Protein AF-A0A060CB71-F1 (afdb_monomer_lite)

Organism: NCBI:txid174707

InterPro domains:
  IPR004302 Cellulose/chitin-binding protein, N-terminal [PF03067] (31-107)
  IPR014756 Immunoglobulin E-set [SSF81296] (31-108)
  IPR051024 GlcNAc and Chitin Interaction and Degradation [PTHR34823] (1-108)

pLDDT: mean 88.74, std 13.35, range [47.78, 98.75]

Secondary structure (DSSP, 8-state):
-HHHHHHHHHHHHHHHHHHHHHS--------EEEEETTPHHHHHHTTSS--SGGGG-GGG----TT--STTTT-GGGGGGG-GGG-PPPPP--SS---EEEESS----

Foldseek 3Di:
DVVVVVVVVVVCVVVVVVVVVVDPPPPPQQFKDWCVVQQPLNCCLVVVWPDDPSVVGVRRLDEDPPDDAQSNPPPVVCVSNVPVRPDDDDDDDPDDDIDMDGPDDDDD

Sequence (108 aa):
MHAKRKTAAAVGALLAPVLALSLPTGSASAHGYISSPPSRQAQCAAGTVSCGAIKYEPQSVEGPKGLTSCSGGNAGFAELDDDSKGWKVTPVSGTTSFQWVLTARHAT

Radius of gyration: 22.63 Å; chains: 1; bounding box: 67×28×54 Å

Structure (mmCIF, N/CA/C/O backbone):
data_AF-A0A060CB71-F1
#
_entry.id   AF-A0A060CB71-F1
#
loop_
_atom_site.group_PDB
_atom_site.id
_atom_site.type_symbol
_atom_site.label_atom_id
_atom_site.label_alt_id
_atom_site.label_comp_id
_atom_site.label_asym_id
_atom_site.label_entity_id
_atom_site.label_seq_id
_atom_site.pdbx_PDB_ins_code
_atom_site.Cartn_x
_atom_site.Cartn_y
_atom_site.Cartn_z
_atom_site.occupancy
_atom_site.B_iso_or_equiv
_atom_site.auth_seq_id
_atom_site.auth_comp_id
_atom_site.auth_asym_id
_atom_site.auth_atom_id
_atom_site.pdbx_PDB_model_num
ATOM 1 N N . MET A 1 1 ? 52.444 -15.380 -32.073 1.00 60.06 1 MET A N 1
ATOM 2 C CA . MET A 1 1 ? 51.987 -14.853 -30.762 1.00 60.06 1 MET A CA 1
ATOM 3 C C . MET A 1 1 ? 50.818 -13.866 -30.887 1.00 60.06 1 MET A C 1
ATOM 5 O O . MET A 1 1 ? 49.836 -14.027 -30.175 1.00 60.06 1 MET A O 1
ATOM 9 N N . HIS A 1 2 ? 50.859 -12.890 -31.806 1.00 57.94 2 HIS A N 1
ATOM 10 C CA . HIS A 1 2 ? 49.806 -11.863 -31.931 1.00 57.94 2 HIS A CA 1
ATOM 11 C C . HIS A 1 2 ? 48.470 -12.349 -32.514 1.00 57.94 2 HIS A C 1
ATOM 13 O O . HIS A 1 2 ? 47.429 -11.933 -32.023 1.00 57.94 2 HIS A O 1
ATOM 19 N N . ALA A 1 3 ? 48.473 -13.252 -33.501 1.00 63.88 3 ALA A N 1
ATOM 20 C CA . ALA A 1 3 ? 47.234 -13.771 -34.093 1.00 63.88 3 ALA A CA 1
ATOM 21 C C . ALA A 1 3 ? 46.363 -14.508 -33.059 1.00 63.88 3 ALA A C 1
ATOM 23 O O . ALA A 1 3 ? 45.194 -14.188 -32.911 1.00 63.88 3 ALA A O 1
ATOM 24 N N . LYS A 1 4 ? 46.967 -15.387 -32.244 1.00 62.84 4 LYS A N 1
ATOM 25 C CA . LYS A 1 4 ? 46.275 -16.116 -31.165 1.00 62.84 4 LYS A CA 1
ATOM 26 C C . LYS A 1 4 ? 45.671 -15.179 -30.105 1.00 62.84 4 LYS A C 1
ATOM 28 O O . LYS A 1 4 ? 44.569 -15.425 -29.631 1.00 62.84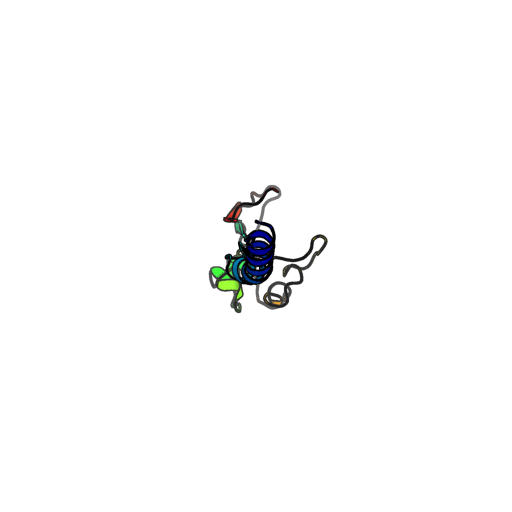 4 LYS A O 1
ATOM 33 N N . ARG A 1 5 ? 46.359 -14.073 -29.780 1.00 65.81 5 ARG A N 1
ATOM 34 C CA . ARG A 1 5 ? 45.839 -13.020 -28.885 1.00 65.81 5 ARG A CA 1
ATOM 35 C C . ARG A 1 5 ? 44.666 -12.251 -29.502 1.00 65.81 5 ARG A C 1
ATOM 37 O O . ARG A 1 5 ? 43.707 -11.967 -28.797 1.00 65.81 5 ARG A O 1
ATOM 44 N N . LYS A 1 6 ? 44.717 -11.953 -30.805 1.00 66.62 6 LYS A N 1
ATOM 45 C CA . LYS A 1 6 ? 43.618 -11.292 -31.533 1.00 66.62 6 LYS A CA 1
ATOM 46 C C . LYS A 1 6 ? 42.378 -12.186 -31.621 1.00 66.62 6 LYS A C 1
ATOM 48 O O . LYS A 1 6 ? 41.274 -11.706 -31.395 1.00 66.62 6 LYS A O 1
ATOM 53 N N . THR A 1 7 ? 42.559 -13.484 -31.868 1.00 72.94 7 THR A N 1
ATOM 54 C CA . THR A 1 7 ? 41.459 -14.459 -31.884 1.00 72.94 7 THR A CA 1
ATOM 55 C C . THR A 1 7 ? 40.827 -14.616 -30.501 1.00 72.94 7 THR A C 1
ATOM 57 O O . THR A 1 7 ? 39.608 -14.578 -30.389 1.00 72.94 7 THR A O 1
ATOM 60 N N . ALA A 1 8 ? 41.632 -14.711 -29.437 1.00 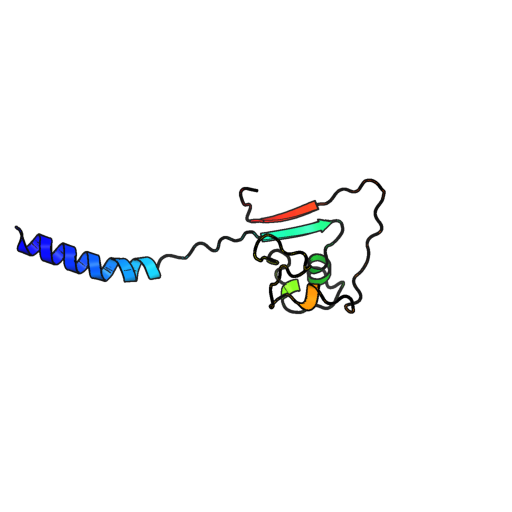73.50 8 ALA A N 1
ATOM 61 C CA . ALA A 1 8 ? 41.120 -14.780 -28.067 1.00 73.50 8 ALA A CA 1
ATOM 62 C C . ALA A 1 8 ? 40.332 -13.517 -27.669 1.00 73.50 8 ALA A C 1
ATOM 64 O O . ALA A 1 8 ? 39.276 -13.625 -27.051 1.00 73.50 8 ALA A O 1
ATOM 65 N N . ALA A 1 9 ? 40.801 -12.331 -28.071 1.00 75.44 9 ALA A N 1
ATOM 66 C CA . ALA A 1 9 ? 40.094 -11.074 -27.826 1.00 75.44 9 ALA A CA 1
ATOM 67 C C . ALA A 1 9 ? 38.752 -10.999 -28.576 1.00 75.44 9 ALA A C 1
ATOM 69 O O . ALA A 1 9 ? 37.757 -10.573 -27.997 1.00 75.44 9 ALA A O 1
ATOM 70 N N . ALA A 1 10 ? 38.700 -11.459 -29.832 1.00 77.56 10 ALA A N 1
ATOM 71 C CA . ALA A 1 10 ? 37.465 -11.488 -30.618 1.00 77.56 10 ALA A CA 1
ATOM 72 C C . ALA A 1 10 ? 36.426 -12.463 -30.037 1.00 77.56 10 ALA A C 1
ATOM 74 O O . ALA A 1 10 ? 35.250 -12.128 -29.936 1.00 77.56 10 ALA A O 1
ATOM 75 N N . VAL A 1 11 ? 36.867 -13.646 -29.597 1.00 79.69 11 VAL A N 1
ATOM 76 C CA . VAL A 1 11 ? 35.997 -14.635 -28.940 1.00 79.69 11 VAL A CA 1
ATOM 77 C C . VAL A 1 11 ? 35.478 -14.105 -27.601 1.00 79.69 11 VAL A C 1
ATOM 79 O O . VAL A 1 11 ? 34.286 -14.206 -27.325 1.00 79.69 11 VAL A O 1
ATOM 82 N N . GLY A 1 12 ? 36.339 -13.475 -26.796 1.00 76.56 12 GLY A N 1
ATOM 83 C CA . GLY A 1 12 ? 35.930 -12.842 -25.540 1.00 76.56 12 GLY A CA 1
ATOM 84 C C . GLY A 1 12 ? 34.912 -11.715 -25.741 1.00 76.56 12 GLY A C 1
ATOM 85 O O . GLY A 1 12 ? 33.924 -11.654 -25.015 1.00 76.56 12 GLY A O 1
ATOM 86 N N . ALA A 1 13 ? 35.101 -10.870 -26.759 1.00 79.44 13 ALA A N 1
ATOM 87 C CA . ALA A 1 13 ? 34.184 -9.773 -27.076 1.00 79.44 13 ALA A CA 1
ATOM 88 C C . ALA A 1 13 ? 32.794 -10.256 -27.530 1.00 79.44 13 ALA A C 1
ATOM 90 O O . ALA A 1 13 ? 31.802 -9.588 -27.257 1.00 79.44 13 ALA A O 1
ATOM 91 N N . LEU A 1 14 ? 32.715 -11.416 -28.190 1.00 79.50 14 LEU A N 1
ATOM 92 C CA . LEU A 1 14 ? 31.447 -12.009 -28.631 1.00 79.50 14 LEU A CA 1
ATOM 93 C C . LEU A 1 14 ? 30.727 -12.781 -27.518 1.00 79.50 14 LEU A C 1
ATOM 95 O O . LEU A 1 14 ? 29.500 -12.778 -27.471 1.00 79.50 14 LEU A O 1
ATOM 99 N N . LEU A 1 15 ? 31.467 -13.434 -26.618 1.00 81.44 15 LEU A N 1
ATOM 100 C CA . LEU A 1 15 ? 30.882 -14.245 -25.544 1.00 81.44 15 LEU A CA 1
ATOM 101 C C . LEU A 1 15 ? 30.478 -13.424 -24.314 1.00 81.44 15 LEU A C 1
ATOM 103 O O . LEU A 1 15 ? 29.520 -13.787 -23.634 1.00 81.44 15 LEU A O 1
ATOM 107 N N . ALA A 1 16 ? 31.168 -12.317 -24.027 1.00 79.38 16 ALA A N 1
ATOM 108 C CA . ALA A 1 16 ? 30.895 -11.504 -22.842 1.00 79.38 16 ALA A CA 1
ATOM 109 C C . ALA A 1 16 ? 29.454 -10.944 -22.767 1.00 79.38 16 ALA A C 1
ATOM 111 O O . ALA A 1 16 ? 28.862 -11.041 -21.692 1.00 79.38 16 ALA A O 1
ATOM 112 N N . PRO A 1 17 ? 28.835 -10.424 -23.850 1.00 76.25 17 PRO A N 1
ATOM 113 C CA . PRO A 1 17 ? 27.456 -9.925 -23.802 1.00 76.25 17 PRO A CA 1
ATOM 114 C C . PRO A 1 17 ? 26.429 -11.038 -23.571 1.00 76.25 17 PRO A C 1
ATOM 116 O O . PRO A 1 17 ? 25.480 -10.860 -22.814 1.00 76.25 17 PRO A O 1
ATOM 119 N N . VAL A 1 18 ? 26.642 -12.204 -24.194 1.00 81.31 18 VAL A N 1
ATOM 120 C CA . VAL A 1 18 ? 25.772 -13.382 -24.042 1.00 81.31 18 VAL A CA 1
ATOM 121 C C . VAL A 1 18 ? 25.828 -13.898 -22.606 1.00 81.31 18 VAL A C 1
ATOM 123 O O . VAL A 1 18 ? 24.795 -14.191 -22.009 1.00 81.31 18 VAL A O 1
ATOM 126 N N . LEU A 1 19 ? 27.028 -13.941 -22.023 1.00 82.00 19 LEU A N 1
ATOM 127 C CA . LEU A 1 19 ? 27.211 -14.324 -20.630 1.00 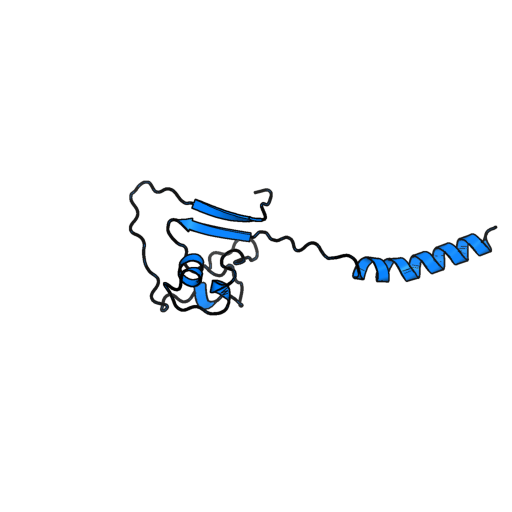82.00 19 LEU A CA 1
ATOM 128 C C . LEU A 1 19 ? 26.581 -13.296 -19.678 1.00 82.00 19 LEU A C 1
ATOM 130 O O . LEU A 1 19 ? 25.907 -13.690 -18.732 1.00 82.00 19 LEU A O 1
ATOM 134 N N . ALA A 1 20 ? 26.722 -11.996 -19.952 1.00 75.75 20 ALA A N 1
ATOM 135 C CA . ALA A 1 20 ? 26.122 -10.934 -19.143 1.00 75.75 20 ALA A CA 1
ATOM 136 C C . ALA A 1 20 ? 24.582 -10.983 -19.127 1.00 75.75 20 ALA A C 1
ATOM 138 O O . ALA A 1 20 ? 23.985 -10.775 -18.076 1.00 75.75 20 ALA A O 1
ATOM 139 N N . LEU A 1 21 ? 23.945 -11.32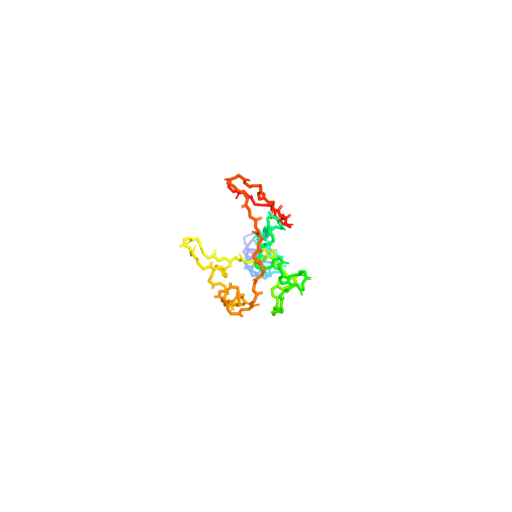2 -20.254 1.00 74.38 21 LEU A N 1
ATOM 140 C CA . LEU A 1 21 ? 22.489 -11.520 -20.353 1.00 74.38 21 LEU A CA 1
ATOM 141 C C . LEU A 1 21 ? 21.995 -12.784 -19.630 1.00 74.38 21 LEU A C 1
ATOM 143 O O . LEU A 1 21 ? 20.821 -12.871 -19.287 1.00 74.38 21 LEU A O 1
ATOM 147 N N . SER A 1 22 ? 22.876 -13.763 -19.411 1.00 73.75 22 SER A N 1
ATOM 148 C CA . SER A 1 22 ? 22.559 -14.998 -18.679 1.00 73.75 22 SER A CA 1
ATOM 149 C C . SER A 1 22 ? 22.756 -14.889 -17.166 1.00 73.75 22 SER A C 1
ATOM 151 O O . SER A 1 22 ? 22.374 -15.800 -16.430 1.00 73.75 22 SER A O 1
ATOM 153 N N . LEU A 1 23 ? 23.353 -13.791 -16.686 1.00 75.44 23 LEU A N 1
ATOM 154 C CA . LEU A 1 23 ? 23.474 -13.549 -15.256 1.00 75.44 23 LEU A CA 1
ATOM 155 C C . LEU A 1 23 ? 22.086 -13.218 -14.693 1.00 75.44 23 LEU A C 1
ATOM 157 O O . LEU A 1 23 ? 21.402 -12.356 -15.247 1.00 75.44 23 LEU A O 1
ATOM 161 N N . PRO A 1 24 ? 21.661 -13.853 -13.587 1.00 63.16 24 PRO A N 1
ATOM 162 C CA . PRO A 1 24 ? 20.440 -13.451 -12.914 1.00 63.16 24 PRO A CA 1
ATOM 163 C C . PRO A 1 24 ? 20.576 -11.983 -12.504 1.00 63.16 24 PRO A C 1
ATOM 165 O O . PRO A 1 24 ? 21.436 -11.621 -11.699 1.00 63.16 24 PRO A O 1
ATOM 168 N N . THR A 1 25 ? 19.738 -11.123 -13.080 1.00 60.19 25 THR A N 1
ATOM 169 C CA . THR A 1 25 ? 19.590 -9.749 -12.613 1.00 60.19 25 THR A CA 1
ATOM 170 C C . THR A 1 25 ? 19.045 -9.837 -11.200 1.00 60.19 25 THR A C 1
ATOM 172 O O . THR A 1 25 ? 17.909 -10.272 -11.011 1.00 60.19 25 THR A O 1
ATOM 175 N N . GLY A 1 26 ? 19.858 -9.491 -10.202 1.00 53.56 26 GLY A N 1
ATOM 176 C CA . GLY A 1 26 ? 19.390 -9.423 -8.827 1.00 53.56 26 GLY A CA 1
ATOM 177 C C . GLY A 1 26 ? 18.196 -8.479 -8.775 1.00 53.56 26 GLY A C 1
ATOM 178 O O . GLY A 1 26 ? 18.356 -7.277 -8.977 1.00 53.56 26 GLY A O 1
ATOM 179 N N . SER A 1 27 ? 16.997 -9.0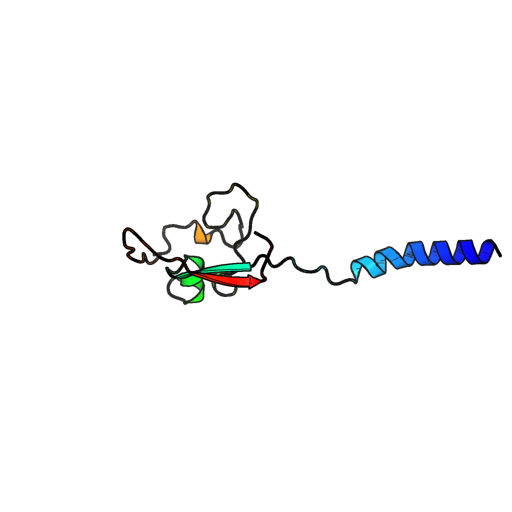17 -8.563 1.00 51.47 27 SER A N 1
ATOM 180 C CA . SER A 1 27 ? 15.820 -8.205 -8.295 1.00 51.47 27 SER A CA 1
ATOM 181 C C . SER A 1 27 ? 16.109 -7.431 -7.014 1.00 51.47 27 SER A C 1
ATOM 183 O O . SER A 1 27 ? 16.219 -8.019 -5.936 1.00 51.47 27 SER A O 1
ATOM 185 N N . ALA A 1 28 ? 16.300 -6.118 -7.127 1.00 47.78 28 ALA A N 1
ATOM 186 C CA . ALA A 1 28 ? 16.363 -5.248 -5.967 1.00 47.78 28 ALA A CA 1
ATOM 187 C C . ALA A 1 28 ? 14.965 -5.247 -5.337 1.00 47.78 28 ALA A C 1
ATOM 189 O O . ALA A 1 28 ? 14.069 -4.540 -5.773 1.00 47.78 28 ALA A O 1
ATOM 190 N N . SER A 1 29 ? 14.751 -6.131 -4.366 1.00 53.25 29 SER A N 1
ATOM 191 C CA . SER A 1 29 ? 13.453 -6.315 -3.730 1.00 53.25 29 SER A CA 1
ATOM 192 C C . SER A 1 29 ? 13.349 -5.357 -2.546 1.00 53.25 29 SER A C 1
ATOM 194 O O . SER A 1 29 ? 13.592 -5.762 -1.417 1.00 53.25 29 SER A O 1
ATOM 196 N N . ALA A 1 30 ? 13.108 -4.057 -2.757 1.00 59.09 30 ALA A N 1
ATOM 197 C CA . ALA A 1 30 ? 12.818 -3.123 -1.657 1.00 59.09 30 ALA A CA 1
ATOM 198 C C . ALA A 1 30 ? 11.405 -3.325 -1.155 1.00 59.09 30 ALA A C 1
ATOM 200 O O . ALA A 1 30 ? 10.490 -2.600 -1.510 1.00 59.09 30 ALA A O 1
ATOM 201 N N . HIS A 1 31 ? 11.225 -4.424 -0.428 1.00 89.50 31 HIS A N 1
ATOM 202 C CA . HIS A 1 31 ? 9.912 -4.989 -0.215 1.00 89.50 31 HIS A CA 1
ATOM 203 C C . HIS A 1 31 ? 9.580 -5.047 1.270 1.00 89.50 31 HIS A C 1
ATOM 205 O O . HIS A 1 31 ? 10.258 -5.690 2.081 1.00 89.50 31 HIS A O 1
ATOM 211 N N . GLY A 1 32 ? 8.501 -4.361 1.617 1.00 95.25 32 GLY A N 1
ATOM 212 C CA . GLY A 1 32 ? 7.933 -4.352 2.946 1.00 95.25 32 GLY A CA 1
ATOM 213 C C . GLY A 1 32 ? 6.597 -3.629 2.980 1.00 95.25 32 GLY A C 1
ATOM 214 O O . GLY A 1 32 ? 6.226 -2.921 2.048 1.00 95.25 32 GLY A O 1
ATOM 215 N N . TYR A 1 33 ? 5.854 -3.826 4.060 1.00 97.25 33 TYR A N 1
ATOM 216 C CA . TYR A 1 33 ? 4.561 -3.182 4.274 1.00 97.25 33 TYR A CA 1
ATOM 217 C C . TYR A 1 33 ? 4.319 -2.938 5.762 1.00 97.25 33 TYR A C 1
ATOM 219 O O . TYR A 1 33 ? 4.890 -3.615 6.622 1.00 97.25 33 TYR A O 1
ATOM 227 N N . ILE A 1 34 ? 3.444 -1.980 6.074 1.00 98.12 34 ILE A N 1
ATOM 228 C CA . ILE A 1 34 ? 3.001 -1.739 7.450 1.00 98.12 34 ILE A CA 1
ATOM 229 C C . ILE A 1 34 ? 1.957 -2.798 7.811 1.00 98.12 34 ILE A C 1
ATOM 231 O O . ILE A 1 34 ? 0.872 -2.842 7.216 1.00 98.12 34 ILE A O 1
ATOM 235 N N . SER A 1 35 ? 2.293 -3.650 8.778 1.00 97.62 35 SER A N 1
ATOM 236 C CA . SER A 1 35 ? 1.428 -4.720 9.283 1.00 97.62 35 SER A CA 1
ATOM 237 C C . SER A 1 35 ? 0.528 -4.262 10.430 1.00 97.62 35 SER A C 1
ATOM 239 O O . SER A 1 35 ? -0.559 -4.812 10.596 1.00 97.62 35 SER A O 1
ATOM 241 N N . SER A 1 36 ? 0.952 -3.257 11.205 1.00 97.19 36 SER A N 1
ATOM 242 C CA . SER A 1 36 ? 0.180 -2.717 12.327 1.00 97.19 36 SER A CA 1
ATOM 243 C C . SER A 1 36 ? 0.406 -1.210 12.512 1.00 97.19 36 SER A C 1
ATOM 245 O O . SER A 1 36 ? 1.563 -0.798 12.614 1.00 97.19 36 SER A O 1
ATOM 247 N N . PRO A 1 37 ? -0.661 -0.391 12.589 1.00 97.81 37 PRO A N 1
ATOM 248 C CA . PRO A 1 37 ? -2.020 -0.699 12.133 1.00 97.81 37 PRO A CA 1
ATOM 249 C C . PRO A 1 37 ? -2.037 -1.175 10.667 1.00 97.81 37 PRO A C 1
ATOM 251 O O . PRO A 1 37 ? -1.183 -0.749 9.888 1.00 97.81 37 PRO A O 1
ATOM 254 N N . PRO A 1 38 ? -2.961 -2.066 10.268 1.00 98.12 38 PRO A N 1
ATOM 255 C CA . PRO A 1 38 ? -2.924 -2.683 8.946 1.00 98.12 38 PRO A CA 1
ATOM 256 C C . PRO A 1 38 ? -3.105 -1.647 7.829 1.00 98.12 38 PRO A C 1
ATOM 258 O O . PRO A 1 38 ? -4.155 -1.009 7.711 1.00 98.12 38 PRO A O 1
ATOM 261 N N . SER A 1 39 ? -2.084 -1.527 6.976 1.00 98.50 39 SER A N 1
ATOM 262 C CA . SER A 1 39 ? -2.143 -0.763 5.721 1.00 98.50 39 SER A CA 1
ATOM 263 C C . SER A 1 39 ? -3.202 -1.311 4.751 1.00 98.50 39 SER A C 1
ATOM 265 O O . SER A 1 39 ? -3.697 -2.426 4.924 1.00 98.50 39 SER A O 1
ATOM 267 N N . ARG A 1 40 ? -3.542 -0.556 3.694 1.00 98.62 40 ARG A N 1
ATOM 268 C CA . ARG A 1 40 ? -4.512 -0.990 2.667 1.00 98.62 40 ARG A CA 1
ATOM 269 C C . ARG A 1 40 ? -4.103 -2.330 2.044 1.00 98.62 40 ARG A C 1
ATOM 271 O O . ARG A 1 40 ? -4.879 -3.280 2.041 1.00 98.62 40 ARG A O 1
ATOM 278 N N . GLN A 1 41 ? -2.847 -2.462 1.632 1.00 98.44 41 GLN A N 1
ATOM 279 C CA . GLN A 1 41 ? -2.298 -3.709 1.100 1.00 98.44 41 GLN A CA 1
ATOM 280 C C . GLN A 1 41 ? -2.253 -4.847 2.138 1.00 98.44 41 GLN A C 1
ATOM 282 O O . GLN A 1 41 ? -2.476 -6.001 1.777 1.00 98.44 41 GLN A O 1
ATOM 287 N N . ALA A 1 42 ? -2.059 -4.553 3.432 1.00 98.56 42 ALA A N 1
ATOM 288 C CA . ALA A 1 42 ? -2.176 -5.568 4.483 1.00 98.56 42 ALA A CA 1
ATOM 289 C C . ALA A 1 42 ? -3.626 -6.056 4.644 1.00 98.56 42 ALA A C 1
ATOM 291 O O . ALA A 1 42 ? -3.856 -7.249 4.827 1.00 98.56 42 ALA A O 1
ATOM 292 N N . GLN A 1 43 ? -4.612 -5.161 4.520 1.00 98.75 43 GLN A N 1
ATOM 293 C CA . GLN A 1 43 ? -6.032 -5.530 4.509 1.00 98.75 43 GLN A CA 1
ATOM 294 C C . GLN A 1 43 ? -6.391 -6.378 3.286 1.00 98.75 43 GLN A C 1
ATOM 296 O O . GLN A 1 43 ? -7.151 -7.336 3.423 1.00 98.75 43 GLN A O 1
ATOM 301 N N . CYS A 1 44 ? -5.818 -6.067 2.121 1.00 98.44 44 CYS A N 1
ATOM 302 C CA . CYS A 1 44 ? -5.941 -6.892 0.922 1.00 98.44 44 CYS A CA 1
ATOM 303 C C . CYS A 1 44 ? -5.387 -8.303 1.150 1.00 98.44 44 CYS A C 1
ATOM 305 O O . CYS A 1 44 ? -6.077 -9.286 0.889 1.00 98.44 44 CYS A O 1
ATOM 307 N N . ALA A 1 45 ? -4.159 -8.411 1.666 1.00 98.25 45 ALA A N 1
ATOM 308 C CA . ALA A 1 45 ? -3.502 -9.693 1.919 1.00 98.25 45 ALA A CA 1
ATOM 309 C C . ALA A 1 45 ? -4.225 -10.534 2.985 1.00 98.25 45 ALA A C 1
ATOM 311 O O . ALA A 1 45 ? -4.281 -11.755 2.878 1.00 98.25 45 ALA A O 1
ATOM 312 N N . ALA A 1 46 ? -4.832 -9.885 3.983 1.00 97.94 46 ALA A N 1
ATOM 313 C CA . ALA A 1 46 ? -5.651 -10.538 5.002 1.00 97.94 46 ALA A CA 1
ATOM 314 C C . ALA A 1 46 ? -7.068 -10.916 4.521 1.00 97.94 46 ALA A C 1
ATOM 316 O O . ALA A 1 46 ? -7.809 -11.562 5.259 1.00 97.94 46 ALA A O 1
ATOM 317 N N . GLY A 1 47 ? -7.477 -10.498 3.317 1.00 97.69 47 GLY A N 1
ATOM 318 C CA . GLY A 1 47 ? -8.833 -10.709 2.801 1.00 97.69 47 GLY A CA 1
ATOM 319 C C . GLY A 1 47 ? -9.910 -9.834 3.455 1.00 97.69 47 GLY A C 1
ATOM 320 O O . GLY A 1 47 ? -11.096 -10.039 3.208 1.00 97.69 47 GLY A O 1
ATOM 321 N N . THR A 1 48 ? -9.523 -8.845 4.264 1.00 98.06 48 THR A N 1
ATOM 322 C CA . THR A 1 48 ? -10.438 -7.881 4.900 1.00 98.06 48 THR A CA 1
ATOM 323 C C . THR A 1 48 ? -11.118 -6.981 3.870 1.00 98.06 48 THR A C 1
ATOM 325 O O . THR A 1 48 ? -12.276 -6.594 4.038 1.00 98.06 48 THR A O 1
ATOM 328 N N . VAL A 1 49 ? -10.390 -6.640 2.806 1.00 98.00 49 VAL A N 1
ATOM 329 C CA . VAL A 1 49 ? -10.889 -5.900 1.645 1.00 98.00 49 VAL A CA 1
ATOM 330 C C . VAL A 1 49 ? -10.614 -6.733 0.401 1.00 98.00 49 VAL A C 1
ATOM 332 O O . VAL A 1 49 ? -9.532 -7.300 0.252 1.00 98.00 49 VAL A O 1
ATOM 335 N N . SER A 1 50 ? -11.602 -6.824 -0.490 1.00 97.38 50 SER A N 1
ATOM 336 C CA . SER A 1 50 ? -11.434 -7.530 -1.758 1.00 97.38 50 SER A CA 1
ATOM 337 C C . SER A 1 50 ? -10.521 -6.726 -2.679 1.00 97.38 50 SER A C 1
ATOM 339 O O . SER A 1 50 ? -10.864 -5.615 -3.086 1.00 97.38 50 SER A O 1
ATOM 341 N N . CYS A 1 51 ? -9.371 -7.308 -3.009 1.00 97.38 51 CYS A N 1
ATOM 342 C CA . CYS A 1 51 ? -8.371 -6.696 -3.874 1.00 97.38 51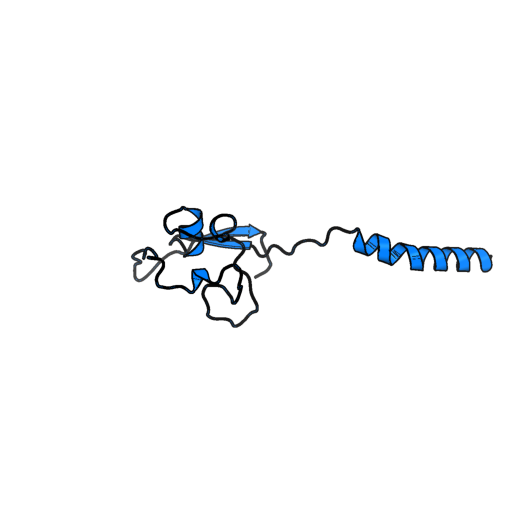 CYS A CA 1
ATOM 343 C C . CYS A 1 51 ? -7.931 -7.647 -4.995 1.00 97.38 51 CYS A C 1
ATOM 345 O O . CYS A 1 51 ? -8.176 -8.864 -4.951 1.00 97.38 51 CYS A O 1
ATOM 347 N N . GLY A 1 52 ? -7.278 -7.074 -6.003 1.00 96.56 52 GLY A N 1
ATOM 348 C CA . GLY A 1 52 ? -6.676 -7.763 -7.135 1.00 96.56 52 GLY A CA 1
ATOM 349 C C . GLY A 1 52 ? -5.369 -8.464 -6.766 1.00 96.56 52 GLY A C 1
ATOM 350 O O . GLY A 1 52 ? -5.319 -9.265 -5.831 1.00 96.56 52 GLY A O 1
ATOM 351 N N . ALA A 1 53 ? -4.310 -8.206 -7.535 1.00 96.50 53 ALA A N 1
ATOM 352 C CA . ALA A 1 53 ? -3.029 -8.898 -7.391 1.00 96.50 53 ALA A CA 1
ATOM 353 C C . ALA A 1 53 ? -2.292 -8.545 -6.087 1.00 96.50 53 ALA A C 1
ATOM 355 O O . ALA A 1 53 ? -1.616 -9.402 -5.521 1.00 96.50 53 ALA A O 1
ATOM 356 N N . ILE A 1 54 ? -2.487 -7.331 -5.556 1.00 97.56 54 ILE A N 1
ATOM 357 C CA . ILE A 1 54 ? -1.735 -6.829 -4.394 1.00 97.56 54 ILE A CA 1
ATOM 358 C C . ILE A 1 54 ? -1.882 -7.694 -3.133 1.00 97.56 54 ILE A C 1
ATOM 360 O O . ILE A 1 54 ? -1.006 -7.699 -2.274 1.00 97.56 54 ILE A O 1
ATOM 364 N N . LYS A 1 55 ? -2.960 -8.479 -3.015 1.00 97.38 55 LYS A N 1
ATOM 365 C CA . LYS A 1 55 ? -3.153 -9.401 -1.883 1.00 97.38 55 LYS A CA 1
ATOM 366 C C . LYS A 1 55 ? -2.089 -10.501 -1.796 1.00 97.38 55 LYS A C 1
ATOM 368 O O . LYS A 1 55 ? -1.877 -11.043 -0.718 1.00 97.38 55 LYS A O 1
ATOM 373 N N . TYR A 1 56 ? -1.450 -10.847 -2.912 1.00 97.19 56 TYR A N 1
ATOM 374 C CA . TYR A 1 56 ? -0.408 -11.876 -2.954 1.00 97.19 56 TYR A CA 1
ATOM 375 C C . TYR A 1 56 ? 0.978 -11.319 -2.626 1.00 97.19 56 TYR A C 1
ATOM 377 O O . TYR A 1 56 ? 1.873 -12.075 -2.257 1.00 97.19 56 TYR A O 1
ATOM 385 N N . GLU A 1 57 ? 1.155 -10.005 -2.754 1.00 97.00 57 GLU A N 1
ATOM 386 C CA . GLU A 1 57 ? 2.448 -9.344 -2.619 1.00 97.00 57 GLU A CA 1
ATOM 387 C C . GLU A 1 57 ? 2.337 -7.956 -1.962 1.00 97.00 57 GLU A C 1
ATOM 389 O O . GLU A 1 57 ? 2.777 -6.952 -2.525 1.00 97.00 57 GLU A O 1
ATOM 394 N N . PRO A 1 58 ? 1.780 -7.858 -0.739 1.00 97.56 58 PRO A N 1
ATOM 395 C CA . PRO A 1 58 ? 1.600 -6.570 -0.064 1.00 97.56 58 PRO A CA 1
ATOM 396 C C . PRO A 1 58 ? 2.914 -5.794 0.112 1.00 97.56 58 PRO A C 1
ATOM 398 O O . PRO A 1 58 ? 2.910 -4.571 0.216 1.00 97.56 58 PRO A O 1
ATOM 401 N N . GLN A 1 59 ? 4.046 -6.491 0.124 1.00 97.25 59 GLN A N 1
ATOM 402 C CA . GLN A 1 59 ? 5.379 -5.917 0.233 1.00 97.25 59 GLN A CA 1
ATOM 403 C C . GLN A 1 59 ? 5.854 -5.135 -1.007 1.00 97.25 59 GLN A C 1
ATOM 405 O O . GLN A 1 59 ? 6.885 -4.478 -0.912 1.00 97.25 59 GLN A O 1
ATOM 410 N N . SER A 1 60 ? 5.166 -5.210 -2.150 1.00 96.31 60 SER A N 1
ATOM 411 C CA . SER A 1 60 ? 5.703 -4.773 -3.452 1.00 96.31 60 SER A CA 1
ATOM 412 C C . SER A 1 60 ? 5.226 -3.394 -3.929 1.00 96.31 60 SER A C 1
ATOM 414 O O . SER A 1 60 ? 5.433 -3.049 -5.091 1.00 96.31 60 SER A O 1
ATOM 416 N N . VAL A 1 61 ? 4.572 -2.588 -3.085 1.00 96.50 61 VAL A N 1
ATOM 417 C CA . VAL A 1 61 ? 4.077 -1.251 -3.480 1.00 96.50 61 VAL A CA 1
ATOM 418 C C . VAL A 1 61 ? 5.242 -0.259 -3.608 1.00 96.50 61 VAL A C 1
ATOM 420 O O . VAL A 1 61 ? 5.532 0.509 -2.693 1.00 96.50 61 VAL A O 1
ATOM 423 N N . GLU A 1 62 ? 5.924 -0.297 -4.750 1.00 94.81 62 GLU A N 1
ATOM 424 C CA . GLU A 1 62 ? 7.109 0.506 -5.056 1.00 94.81 62 GLU A CA 1
ATOM 425 C C . GLU A 1 62 ? 6.849 1.496 -6.202 1.00 94.81 62 GLU A C 1
ATOM 427 O O . GLU A 1 62 ? 6.168 1.176 -7.181 1.00 94.81 62 GLU A O 1
ATOM 432 N N . GLY A 1 63 ? 7.441 2.689 -6.095 1.00 92.56 63 GLY A N 1
ATOM 433 C CA . GLY A 1 63 ? 7.446 3.699 -7.148 1.00 92.56 63 GLY A CA 1
ATOM 434 C C . GLY A 1 63 ? 8.495 4.799 -6.931 1.00 92.56 63 GLY A C 1
ATOM 435 O O . GLY A 1 63 ? 9.216 4.783 -5.928 1.00 92.56 63 GLY A O 1
ATOM 436 N N . PRO A 1 64 ? 8.622 5.757 -7.870 1.00 93.94 64 PRO A N 1
ATOM 437 C CA . PRO A 1 64 ? 9.581 6.856 -7.770 1.00 93.94 64 PRO A CA 1
ATOM 438 C C . PRO A 1 64 ? 9.437 7.689 -6.486 1.00 93.94 64 PRO A C 1
ATOM 440 O O . PRO A 1 64 ? 8.344 7.882 -5.955 1.00 93.94 64 PRO A O 1
ATOM 443 N N . LYS A 1 65 ? 10.552 8.250 -6.001 1.00 91.81 65 LYS A N 1
ATOM 444 C CA . LYS A 1 65 ? 10.551 9.147 -4.833 1.00 91.81 65 LYS A CA 1
ATOM 445 C C . LYS A 1 65 ? 9.748 10.426 -5.111 1.00 91.81 65 LYS A C 1
ATOM 447 O O . LYS A 1 65 ? 9.792 10.957 -6.217 1.00 91.81 65 LYS A O 1
ATOM 452 N N . GLY A 1 66 ? 9.094 10.958 -4.073 1.00 93.25 66 GLY A N 1
ATOM 453 C CA . GLY A 1 66 ? 8.367 12.238 -4.117 1.00 93.25 66 GLY A CA 1
ATOM 454 C C . GLY A 1 66 ? 6.866 12.130 -4.405 1.00 93.25 66 GLY A C 1
ATOM 455 O O . GLY A 1 66 ? 6.201 13.153 -4.532 1.00 93.25 66 GLY A O 1
ATOM 456 N N . LEU A 1 67 ? 6.330 10.912 -4.499 1.00 94.25 67 LEU A N 1
ATOM 457 C CA . LEU A 1 67 ? 4.907 10.663 -4.721 1.00 94.25 67 LEU A CA 1
ATOM 458 C C . LEU A 1 67 ? 4.111 10.670 -3.409 1.00 94.25 67 LEU A C 1
ATOM 460 O O . LEU A 1 67 ? 4.645 10.382 -2.340 1.00 94.25 67 LEU A O 1
ATOM 464 N N . THR A 1 68 ? 2.820 10.986 -3.512 1.00 96.62 68 THR A N 1
ATOM 465 C CA . THR A 1 68 ? 1.881 11.063 -2.378 1.00 96.62 68 THR A CA 1
ATOM 466 C C . THR A 1 68 ? 0.649 10.169 -2.548 1.00 96.62 68 THR A C 1
ATOM 468 O O . THR A 1 68 ? -0.222 10.167 -1.680 1.00 96.62 68 THR A O 1
ATOM 471 N N . SER A 1 69 ? 0.560 9.408 -3.645 1.00 97.50 69 SER A N 1
ATOM 472 C CA . SER A 1 69 ? -0.486 8.402 -3.846 1.00 97.50 69 SER A CA 1
ATOM 473 C C . SER A 1 69 ? -0.215 7.142 -3.020 1.00 97.50 69 SER A C 1
ATOM 475 O O . SER A 1 69 ? 0.934 6.800 -2.734 1.00 97.50 69 SER A O 1
ATOM 477 N N . CYS A 1 70 ? -1.277 6.425 -2.654 1.00 97.94 70 CYS A N 1
ATOM 478 C CA . CYS A 1 70 ? -1.194 5.186 -1.881 1.00 97.94 70 CYS A CA 1
ATOM 479 C C . CYS A 1 70 ? -0.575 4.042 -2.697 1.00 97.94 70 CYS A C 1
ATOM 481 O O . CYS A 1 70 ? 0.103 3.188 -2.133 1.00 97.94 70 CYS A O 1
ATOM 483 N N . SER A 1 71 ? -0.777 4.035 -4.016 1.00 97.88 71 SER A N 1
ATOM 484 C CA . SER A 1 71 ? -0.159 3.072 -4.938 1.00 97.88 71 SER A CA 1
ATOM 485 C C . SER A 1 71 ? 1.322 3.332 -5.223 1.00 97.88 71 SER A C 1
ATOM 487 O O . SER A 1 71 ? 1.961 2.521 -5.891 1.00 97.88 71 SER A O 1
ATOM 489 N N . GLY A 1 72 ? 1.868 4.485 -4.817 1.00 95.62 72 GLY A N 1
ATOM 490 C CA . GLY A 1 72 ? 3.194 4.921 -5.261 1.00 95.62 72 GLY A CA 1
ATOM 491 C C . GLY A 1 72 ? 3.272 5.152 -6.776 1.00 95.62 72 GLY A C 1
ATOM 492 O O . GLY A 1 72 ? 4.341 5.041 -7.362 1.00 95.62 72 GLY A O 1
ATOM 493 N N . GLY A 1 73 ? 2.143 5.419 -7.442 1.00 96.19 73 GLY A N 1
ATOM 494 C CA . GLY A 1 73 ? 2.082 5.565 -8.901 1.00 96.19 73 GLY A CA 1
ATOM 495 C C . GLY A 1 73 ? 2.211 4.238 -9.655 1.00 96.19 73 GLY A C 1
ATOM 496 O O . GLY A 1 73 ? 2.325 4.235 -10.881 1.00 96.19 73 GLY A O 1
ATOM 497 N N . ASN A 1 74 ? 2.184 3.109 -8.945 1.00 95.81 74 ASN A N 1
ATOM 498 C CA . ASN A 1 74 ? 2.224 1.788 -9.545 1.00 95.81 74 ASN A CA 1
ATOM 499 C C . ASN A 1 74 ? 0.840 1.412 -10.092 1.00 95.81 74 ASN A C 1
ATOM 501 O O . ASN A 1 74 ? -0.078 1.087 -9.338 1.00 95.81 74 ASN A O 1
ATOM 505 N N . ALA A 1 75 ? 0.700 1.420 -11.421 1.00 95.19 75 ALA A N 1
ATOM 506 C CA . ALA A 1 75 ? -0.564 1.130 -12.099 1.00 95.19 75 ALA A CA 1
ATOM 507 C C . ALA A 1 75 ? -1.132 -0.266 -11.773 1.00 95.19 75 ALA A C 1
ATOM 509 O O . ALA A 1 75 ? -2.350 -0.436 -11.754 1.00 95.19 75 ALA A O 1
ATOM 510 N N . GLY A 1 76 ? -0.277 -1.249 -11.465 1.00 95.38 76 GLY A N 1
ATOM 511 C CA . GLY A 1 76 ? -0.708 -2.588 -11.048 1.00 95.38 76 GLY A CA 1
ATOM 512 C C . GLY A 1 76 ? -1.408 -2.604 -9.686 1.00 95.38 76 GLY A C 1
ATOM 513 O O . GLY A 1 76 ? -2.191 -3.511 -9.407 1.00 95.38 76 GLY A O 1
ATOM 514 N N . PHE A 1 77 ? -1.175 -1.578 -8.864 1.00 97.62 77 PHE A N 1
ATOM 515 C CA . PHE A 1 77 ? -1.729 -1.427 -7.518 1.00 97.62 77 PHE A CA 1
ATOM 516 C C . PHE A 1 77 ? -2.588 -0.164 -7.377 1.00 97.62 77 PHE A C 1
ATOM 518 O O . PHE A 1 77 ? -2.837 0.291 -6.262 1.00 97.62 77 PHE A O 1
ATOM 525 N N . ALA A 1 78 ? -3.085 0.385 -8.493 1.00 97.56 78 ALA A N 1
ATOM 526 C CA . ALA A 1 78 ? -3.919 1.591 -8.518 1.00 97.56 78 ALA A CA 1
ATOM 527 C C . ALA A 1 78 ? -5.192 1.470 -7.662 1.00 97.56 78 ALA A C 1
ATOM 529 O O . ALA A 1 78 ? -5.744 2.465 -7.210 1.00 97.56 78 ALA A O 1
ATOM 530 N N . GLU A 1 79 ? -5.642 0.247 -7.372 1.00 97.44 79 GLU A N 1
ATOM 531 C CA . GLU A 1 79 ? -6.740 0.022 -6.435 1.00 97.44 79 GLU A CA 1
ATOM 532 C C . GLU A 1 79 ? -6.485 0.536 -5.017 1.00 97.44 79 GLU A C 1
ATOM 534 O O . GLU A 1 79 ? -7.441 0.793 -4.291 1.00 97.44 79 GLU A O 1
ATOM 539 N N . LEU A 1 80 ? -5.225 0.692 -4.611 1.00 98.38 80 LEU A N 1
ATOM 540 C CA . LEU A 1 80 ? -4.886 1.274 -3.317 1.00 98.38 80 LEU A CA 1
ATOM 541 C C . LEU A 1 80 ? -5.258 2.757 -3.242 1.00 98.38 80 LEU A C 1
ATOM 543 O O . LEU A 1 80 ? -5.397 3.267 -2.134 1.00 98.38 80 LEU A O 1
ATOM 547 N N . ASP A 1 81 ? -5.454 3.426 -4.380 1.00 98.50 81 ASP A N 1
ATOM 548 C CA . ASP A 1 81 ? -5.915 4.816 -4.465 1.00 98.50 81 ASP A CA 1
ATOM 549 C C . ASP A 1 81 ? -7.452 4.930 -4.519 1.00 98.50 81 ASP A C 1
ATOM 551 O O . ASP A 1 81 ? -7.992 6.029 -4.439 1.00 98.50 81 ASP A O 1
ATOM 555 N N . ASP A 1 82 ? -8.176 3.811 -4.635 1.00 98.12 82 ASP A N 1
ATOM 556 C CA . ASP A 1 82 ? -9.638 3.800 -4.683 1.00 98.12 82 ASP A CA 1
ATOM 557 C C . ASP A 1 82 ? -10.235 3.813 -3.268 1.00 98.12 82 ASP A C 1
ATOM 559 O O . ASP A 1 82 ? -10.307 2.794 -2.573 1.00 98.12 82 ASP A O 1
ATOM 563 N N . ASP A 1 83 ? -10.698 4.984 -2.838 1.00 97.88 83 ASP A N 1
ATOM 564 C CA . ASP A 1 83 ? -11.317 5.180 -1.524 1.00 97.88 83 ASP A CA 1
ATOM 565 C C . ASP A 1 83 ? -12.690 4.497 -1.380 1.00 97.88 83 ASP A C 1
ATOM 567 O O . ASP A 1 83 ? -13.186 4.346 -0.260 1.00 97.88 83 ASP A O 1
ATOM 571 N N . SER A 1 84 ? -13.295 4.014 -2.472 1.00 97.19 84 SER A N 1
ATOM 572 C CA . SER A 1 84 ? -14.598 3.339 -2.438 1.00 97.19 84 SER A CA 1
ATOM 573 C C . SER A 1 84 ? -14.530 1.867 -2.003 1.00 97.19 84 SER A C 1
ATOM 575 O O . SER A 1 84 ? -15.566 1.273 -1.697 1.00 97.19 84 SER A O 1
ATOM 577 N N . LYS A 1 85 ? -13.329 1.275 -1.871 1.00 94.88 85 LYS A N 1
ATOM 578 C CA . LYS A 1 85 ? -13.123 -0.157 -1.549 1.00 94.88 85 LYS A CA 1
ATOM 579 C C . LYS A 1 85 ? -13.472 -0.591 -0.120 1.00 94.88 85 LYS A C 1
ATOM 581 O O . LYS A 1 85 ? -13.228 -1.734 0.260 1.00 94.88 85 LYS A O 1
ATOM 586 N N . GLY A 1 86 ? -14.095 0.274 0.678 1.00 96.56 86 GLY A N 1
ATOM 587 C CA . GLY A 1 86 ? -14.605 -0.093 2.003 1.00 96.56 86 GLY A CA 1
ATOM 588 C C . GLY A 1 86 ? -13.508 -0.407 3.027 1.00 96.56 86 GLY A C 1
ATOM 589 O O . GLY A 1 86 ? -13.724 -1.243 3.916 1.00 96.56 86 GLY A O 1
ATOM 590 N N . TRP A 1 87 ? -12.355 0.261 2.893 1.00 98.38 87 TRP A N 1
ATOM 591 C CA . TRP A 1 87 ? -11.194 0.160 3.781 1.00 98.38 87 TRP A CA 1
ATOM 592 C C . TRP A 1 87 ? -11.581 0.256 5.258 1.00 98.38 87 TRP A C 1
ATOM 594 O O . TRP A 1 87 ? -12.381 1.104 5.661 1.00 98.38 87 TRP A O 1
ATOM 604 N N . LYS A 1 88 ? -11.002 -0.611 6.090 1.00 98.19 88 LYS A N 1
ATOM 605 C CA . LYS A 1 88 ? -11.234 -0.604 7.536 1.00 98.19 88 LYS A CA 1
ATOM 606 C C . LYS A 1 88 ? -10.273 0.358 8.211 1.00 98.19 88 LYS A C 1
ATOM 608 O O . LYS A 1 88 ? -9.055 0.227 8.102 1.00 98.19 88 LYS A O 1
ATOM 613 N N . VAL A 1 89 ? -10.837 1.323 8.926 1.00 97.44 89 VAL A N 1
ATOM 614 C CA . VAL A 1 89 ? -10.074 2.272 9.735 1.00 97.44 89 VAL A CA 1
ATOM 615 C C . VAL A 1 89 ? -9.726 1.613 11.063 1.00 97.44 89 VAL A C 1
ATOM 617 O O . VAL A 1 89 ? -10.589 1.025 11.712 1.00 97.44 89 VAL A O 1
ATOM 620 N N . THR A 1 90 ? -8.465 1.723 11.475 1.00 97.38 90 THR A N 1
ATOM 621 C CA . THR A 1 90 ? -8.037 1.319 12.818 1.00 97.38 90 THR A CA 1
ATOM 622 C C . THR A 1 90 ? -7.993 2.557 13.709 1.00 97.38 90 THR A C 1
ATOM 624 O O . THR A 1 90 ? -7.248 3.483 13.384 1.00 97.38 90 THR A O 1
ATOM 627 N N . PRO A 1 91 ? -8.767 2.616 14.806 1.00 97.06 91 PRO A N 1
ATOM 628 C CA . PRO A 1 91 ? -8.650 3.701 15.771 1.00 97.06 91 PRO A CA 1
ATOM 629 C C . PRO A 1 91 ? -7.248 3.726 16.383 1.00 97.06 91 PRO A C 1
ATOM 631 O O . PRO A 1 91 ? -6.729 2.695 16.810 1.00 97.06 91 PRO A O 1
ATOM 634 N N . VAL A 1 92 ? -6.646 4.910 16.436 1.00 96.06 92 VAL A N 1
ATOM 635 C CA . VAL A 1 92 ? -5.307 5.143 16.988 1.00 96.06 92 VAL A CA 1
ATOM 636 C C . VAL A 1 92 ? -5.375 6.207 18.077 1.00 96.06 92 VAL A C 1
ATOM 638 O O . VAL A 1 92 ? -6.245 7.077 18.046 1.00 96.06 92 VAL A O 1
ATOM 641 N N . SER A 1 93 ? -4.472 6.136 19.055 1.00 95.25 93 SER A N 1
ATOM 642 C CA . SER A 1 93 ? -4.347 7.177 20.081 1.00 95.25 93 SER A CA 1
ATOM 643 C C . SER A 1 93 ? -3.377 8.276 19.631 1.00 95.25 93 SER A C 1
ATOM 645 O O . SER A 1 93 ? -2.698 8.121 18.614 1.00 95.25 93 SER A O 1
ATOM 647 N N . GLY A 1 94 ? -3.266 9.362 20.409 1.00 96.31 94 GLY A N 1
ATOM 648 C CA . GLY A 1 94 ? -2.319 10.455 20.136 1.00 96.31 94 GLY A CA 1
ATOM 649 C C . GLY A 1 94 ? -0.855 10.006 20.014 1.00 96.31 94 GLY A C 1
ATOM 650 O O . GLY A 1 94 ? -0.077 10.657 19.325 1.00 96.31 94 GLY A O 1
ATOM 651 N N . THR A 1 95 ? -0.507 8.857 20.603 1.00 97.38 95 THR A N 1
ATOM 652 C CA . THR A 1 95 ? 0.769 8.165 20.390 1.00 97.38 95 THR A CA 1
ATOM 653 C C . THR A 1 95 ? 0.492 6.752 19.890 1.00 97.38 95 THR A C 1
ATOM 655 O O . THR A 1 95 ? -0.244 5.998 20.526 1.00 97.38 95 THR A O 1
ATOM 658 N N . THR A 1 96 ? 1.075 6.368 18.755 1.00 96.62 96 THR A N 1
ATOM 659 C CA . THR A 1 96 ? 0.838 5.051 18.147 1.00 96.62 96 THR A CA 1
ATOM 660 C C . THR A 1 96 ? 2.122 4.469 17.585 1.00 96.62 96 THR A C 1
ATOM 662 O O . THR A 1 96 ? 2.894 5.161 16.924 1.00 96.62 96 THR A O 1
ATOM 665 N N . SER A 1 97 ? 2.328 3.177 17.834 1.00 96.88 97 SER A N 1
ATOM 666 C CA . SER A 1 97 ? 3.428 2.412 17.255 1.00 96.88 97 SER A CA 1
ATOM 667 C C . SER A 1 97 ? 3.032 1.856 15.895 1.00 96.88 97 SER A C 1
ATOM 669 O O . SER A 1 97 ? 1.979 1.234 15.762 1.00 96.88 97 SER A O 1
ATOM 671 N N . PHE A 1 98 ? 3.916 2.022 14.915 1.00 97.00 98 PHE A N 1
ATOM 672 C CA . PHE A 1 98 ? 3.795 1.411 13.597 1.00 97.00 98 PHE A CA 1
ATOM 673 C C . PHE A 1 98 ? 4.793 0.265 13.463 1.00 97.00 98 PHE A C 1
ATOM 675 O O . PHE A 1 98 ? 5.939 0.377 13.901 1.00 97.00 98 PHE A O 1
ATOM 682 N N . GLN A 1 99 ? 4.365 -0.836 12.854 1.00 97.19 99 GLN A N 1
ATOM 683 C CA . GLN A 1 99 ? 5.188 -2.021 12.638 1.00 97.19 99 GLN A CA 1
ATOM 684 C C . GLN A 1 99 ? 5.316 -2.304 11.148 1.00 97.19 99 GLN A C 1
ATOM 686 O O . GLN A 1 99 ? 4.318 -2.425 10.437 1.00 97.19 99 GLN A O 1
ATOM 691 N N . TRP A 1 100 ? 6.562 -2.433 10.704 1.00 96.94 100 TRP A N 1
ATOM 692 C CA . TRP A 1 100 ? 6.913 -2.848 9.355 1.00 96.94 100 TRP A CA 1
ATOM 693 C C . TRP A 1 100 ? 7.267 -4.330 9.333 1.00 96.94 100 TRP A C 1
ATOM 695 O O . TRP A 1 100 ? 8.011 -4.814 10.185 1.00 96.94 100 TRP A O 1
ATOM 705 N N . VAL A 1 101 ? 6.792 -5.028 8.308 1.00 96.06 101 VAL A N 1
ATOM 706 C CA . VAL A 1 101 ? 7.342 -6.317 7.887 1.00 96.06 101 VAL A CA 1
ATOM 707 C C . VAL A 1 101 ? 8.208 -6.051 6.668 1.00 96.06 101 VAL A C 1
ATOM 709 O O . VAL A 1 101 ? 7.717 -5.527 5.672 1.00 96.06 101 VAL A O 1
ATOM 712 N N . LEU A 1 102 ? 9.493 -6.397 6.752 1.00 95.06 102 LEU A N 1
ATOM 713 C CA . LEU A 1 102 ? 10.448 -6.263 5.652 1.00 95.06 102 LEU A CA 1
ATOM 714 C C . LEU A 1 102 ? 10.789 -7.656 5.129 1.00 95.06 102 LEU A C 1
ATOM 716 O O . LEU A 1 102 ? 11.415 -8.446 5.839 1.00 95.06 102 LEU A O 1
ATOM 720 N N . THR A 1 103 ? 10.392 -7.961 3.897 1.00 92.44 103 THR A N 1
ATOM 721 C CA . THR A 1 103 ? 10.740 -9.231 3.242 1.00 92.44 103 THR A CA 1
ATOM 722 C C . THR A 1 103 ? 12.127 -9.162 2.614 1.00 92.44 103 THR A C 1
ATOM 724 O O . THR A 1 103 ? 12.803 -10.182 2.505 1.00 92.44 103 THR A O 1
ATOM 727 N N . ALA A 1 104 ? 12.589 -7.958 2.273 1.00 89.81 104 ALA A N 1
ATOM 728 C CA . ALA A 1 104 ? 13.971 -7.702 1.904 1.00 89.81 104 ALA A CA 1
ATOM 729 C C . ALA A 1 104 ? 14.423 -6.320 2.401 1.00 89.81 104 ALA A C 1
ATOM 731 O O . ALA A 1 104 ? 13.709 -5.323 2.310 1.00 89.81 104 ALA A O 1
ATOM 732 N N . ARG A 1 105 ? 15.613 -6.287 3.015 1.00 89.75 105 ARG A N 1
ATOM 733 C CA . ARG A 1 105 ? 16.131 -5.132 3.762 1.00 89.75 105 ARG A CA 1
ATOM 734 C C . ARG A 1 105 ? 17.080 -4.308 2.900 1.00 89.75 105 ARG A C 1
ATOM 736 O O . ARG A 1 105 ? 18.064 -4.847 2.401 1.00 89.75 105 ARG A O 1
ATOM 743 N N . HIS A 1 106 ? 16.817 -3.008 2.809 1.00 85.38 106 HIS A N 1
ATOM 744 C CA . HIS A 1 106 ? 17.640 -2.034 2.084 1.00 85.38 106 HIS A CA 1
ATOM 745 C C . HIS A 1 106 ? 18.241 -1.027 3.044 1.00 85.38 106 HIS A C 1
ATOM 747 O O . HIS A 1 106 ? 17.683 -0.770 4.111 1.00 85.38 106 HIS A O 1
ATOM 753 N N . ALA A 1 107 ? 19.365 -0.435 2.644 1.00 92.00 107 ALA A N 1
ATOM 754 C CA . ALA A 1 107 ? 19.852 0.765 3.305 1.00 92.00 107 ALA A CA 1
ATOM 755 C C . ALA A 1 107 ? 18.793 1.867 3.148 1.00 92.00 107 ALA A C 1
ATOM 757 O O . ALA A 1 107 ? 18.349 2.140 2.031 1.00 92.00 107 ALA A O 1
ATOM 758 N N . THR A 1 108 ? 18.365 2.433 4.275 1.00 85.62 108 THR A N 1
ATOM 759 C CA . THR A 1 108 ? 17.352 3.493 4.359 1.00 85.62 108 THR A CA 1
ATOM 760 C C . THR A 1 108 ? 17.997 4.754 4.896 1.00 85.62 108 THR A C 1
ATOM 762 O O . THR A 1 108 ? 18.793 4.621 5.853 1.00 85.62 108 THR A O 1
#